Protein AF-Q67P74-F1 (afdb_monomer)

Foldseek 3Di:
DVVLVVLVVLLVVLVVVLVVLDDPDDDPVSVVVNVVSVVVSVVSVVVSVVVVVVVVVVVVVVVD

Mean predicted aligned error: 5.47 Å

Sequence (64 aa):
MDSERETRARIEELRQRLHRQVSGPLTPHQLQGLLPISQEIDRLAVDFIRRRWQQTAVKQAQRK

Structure (mmCIF, N/CA/C/O backbone):
data_AF-Q67P74-F1
#
_entry.id   AF-Q67P74-F1
#
loop_
_atom_site.group_PDB
_atom_site.id
_atom_site.type_symbol
_atom_site.label_atom_id
_atom_site.label_alt_id
_atom_site.label_comp_id
_atom_site.label_asym_id
_atom_site.label_entity_id
_atom_site.label_seq_id
_atom_site.pdbx_PDB_ins_code
_atom_site.Cartn_x
_atom_site.Cartn_y
_atom_site.Cartn_z
_atom_site.occupancy
_atom_site.B_iso_or_equiv
_atom_site.auth_seq_id
_atom_site.auth_comp_id
_atom_site.auth_asym_id
_atom_site.auth_atom_id
_atom_site.pdbx_PDB_model_num
ATOM 1 N N . MET A 1 1 ? 0.797 -5.758 -18.955 1.00 58.28 1 MET A N 1
ATOM 2 C CA . MET A 1 1 ? -0.212 -4.692 -18.765 1.00 58.28 1 MET A CA 1
ATOM 3 C C . MET A 1 1 ? -1.248 -5.106 -17.723 1.00 58.28 1 MET A C 1
ATOM 5 O O . MET A 1 1 ? -1.538 -4.300 -16.850 1.00 58.28 1 MET A O 1
ATOM 9 N N . ASP A 1 2 ? -1.749 -6.346 -17.740 1.00 68.75 2 ASP A N 1
ATOM 10 C CA . ASP A 1 2 ? -2.804 -6.770 -16.798 1.00 68.75 2 ASP A CA 1
ATOM 11 C C . ASP A 1 2 ? -2.323 -6.910 -15.346 1.00 68.75 2 ASP A C 1
ATOM 13 O O . ASP A 1 2 ? -2.947 -6.350 -14.452 1.00 68.75 2 ASP A O 1
ATOM 17 N N . SER A 1 3 ? -1.119 -7.446 -15.116 1.00 80.75 3 SER A N 1
ATOM 18 C CA . SER A 1 3 ? -0.536 -7.524 -13.761 1.00 80.75 3 SER A CA 1
ATOM 19 C C . SER A 1 3 ? -0.301 -6.153 -13.091 1.00 80.75 3 SER A C 1
ATOM 21 O O . SER A 1 3 ? -0.396 -6.025 -11.869 1.00 80.75 3 SER A O 1
ATOM 23 N N . GLU A 1 4 ? -0.026 -5.092 -13.865 1.00 86.19 4 GLU A N 1
ATOM 24 C CA . GLU A 1 4 ? 0.089 -3.730 -13.314 1.00 86.19 4 GLU A CA 1
ATOM 25 C C . GLU A 1 4 ? -1.278 -3.177 -12.894 1.00 86.19 4 GLU A C 1
ATOM 27 O O . GLU A 1 4 ? -1.384 -2.535 -11.847 1.00 86.19 4 GLU A O 1
ATOM 32 N N . ARG A 1 5 ? -2.322 -3.426 -13.698 1.00 88.75 5 ARG A N 1
ATOM 33 C CA . ARG A 1 5 ? -3.693 -3.012 -13.378 1.00 88.75 5 ARG A CA 1
ATOM 34 C C . ARG A 1 5 ? -4.216 -3.738 -12.144 1.00 88.75 5 ARG A C 1
ATOM 36 O O . ARG A 1 5 ? -4.743 -3.078 -11.255 1.00 88.75 5 ARG A O 1
ATOM 43 N N . GLU A 1 6 ? -3.989 -5.042 -12.045 1.00 92.62 6 GLU A N 1
ATOM 44 C CA . GLU A 1 6 ? -4.340 -5.847 -10.869 1.00 92.62 6 GLU A CA 1
ATOM 45 C C . GLU A 1 6 ? -3.611 -5.370 -9.611 1.00 92.62 6 GLU A C 1
ATOM 47 O O . GLU A 1 6 ? -4.238 -5.175 -8.572 1.00 92.62 6 GLU A O 1
ATOM 52 N N . THR A 1 7 ? -2.303 -5.095 -9.708 1.00 93.31 7 THR A N 1
ATOM 53 C CA . THR A 1 7 ? -1.524 -4.582 -8.568 1.00 93.31 7 THR A CA 1
ATOM 54 C C . THR A 1 7 ? -2.079 -3.237 -8.085 1.00 93.31 7 THR A C 1
ATOM 56 O O . THR A 1 7 ? -2.249 -3.033 -6.886 1.00 93.31 7 THR A O 1
ATOM 59 N N . ARG A 1 8 ? -2.419 -2.324 -9.006 1.00 93.88 8 ARG A N 1
ATOM 60 C CA . ARG A 1 8 ? -3.031 -1.028 -8.663 1.00 93.88 8 ARG A CA 1
ATOM 61 C C . ARG A 1 8 ? -4.415 -1.181 -8.040 1.00 93.88 8 ARG A C 1
ATOM 63 O O . ARG A 1 8 ? -4.692 -0.525 -7.042 1.00 93.88 8 ARG A O 1
ATOM 70 N N . ALA A 1 9 ? -5.258 -2.044 -8.605 1.00 95.81 9 ALA A N 1
ATOM 71 C CA . ALA A 1 9 ? -6.589 -2.318 -8.072 1.00 95.81 9 ALA A CA 1
ATOM 72 C C . ALA A 1 9 ? -6.504 -2.880 -6.646 1.00 95.81 9 ALA A C 1
ATOM 74 O O . ALA A 1 9 ? -7.226 -2.426 -5.762 1.00 95.81 9 ALA A O 1
ATOM 75 N N . ARG A 1 10 ? -5.559 -3.795 -6.400 1.00 96.12 10 ARG A N 1
ATOM 76 C CA . ARG A 1 10 ? -5.337 -4.370 -5.072 1.00 96.12 10 ARG A CA 1
ATOM 77 C C . ARG A 1 10 ? -4.849 -3.338 -4.057 1.00 96.12 10 ARG A C 1
ATOM 79 O O . ARG A 1 10 ? -5.341 -3.320 -2.933 1.00 96.12 10 ARG A O 1
ATOM 86 N N . ILE A 1 11 ? -3.911 -2.470 -4.442 1.00 96.19 11 ILE A N 1
ATOM 87 C CA . ILE A 1 11 ? -3.455 -1.362 -3.587 1.00 96.19 11 ILE A CA 1
ATOM 88 C C . ILE A 1 11 ? -4.635 -0.457 -3.215 1.00 96.19 11 ILE A C 1
ATOM 90 O O . ILE A 1 11 ? -4.795 -0.103 -2.049 1.00 96.19 11 ILE A O 1
ATOM 94 N N . GLU A 1 12 ? -5.476 -0.102 -4.186 1.00 96.62 12 GLU A N 1
ATOM 95 C CA . GLU A 1 12 ? -6.613 0.788 -3.950 1.00 96.62 12 GLU A CA 1
ATOM 96 C C . GLU A 1 12 ? -7.683 0.144 -3.056 1.00 96.62 12 GLU A C 1
ATOM 98 O O . GLU A 1 12 ? -8.176 0.782 -2.127 1.00 96.62 12 GLU A O 1
ATOM 103 N N . GLU A 1 13 ? -7.975 -1.143 -3.245 1.00 96.88 13 GLU A N 1
ATOM 104 C CA . GLU A 1 13 ? -8.864 -1.905 -2.362 1.00 96.88 13 GLU A CA 1
ATOM 105 C C . GLU A 1 13 ? -8.377 -1.874 -0.902 1.00 96.88 13 GLU A C 1
ATOM 107 O O . GLU A 1 13 ? -9.152 -1.603 0.023 1.00 96.88 13 GLU A O 1
ATOM 112 N N . LEU A 1 14 ? -7.079 -2.117 -0.684 1.00 95.81 14 LEU A N 1
ATOM 113 C CA . LEU A 1 14 ? -6.475 -2.099 0.648 1.00 95.81 14 LEU A CA 1
ATOM 114 C C . LEU A 1 14 ? -6.507 -0.693 1.262 1.00 95.81 14 LEU A C 1
ATOM 116 O O . LEU A 1 14 ? -6.849 -0.560 2.439 1.00 95.81 14 LEU A O 1
ATOM 120 N N . ARG A 1 15 ? -6.240 0.359 0.475 1.00 94.88 15 ARG A N 1
ATOM 121 C CA . ARG A 1 15 ? -6.364 1.757 0.927 1.00 94.88 15 ARG A CA 1
ATOM 122 C C . ARG A 1 15 ? -7.785 2.082 1.367 1.00 94.88 15 ARG A C 1
ATOM 124 O O . ARG A 1 15 ? -7.971 2.640 2.445 1.00 94.88 15 ARG A O 1
ATOM 131 N N . GLN A 1 16 ? -8.790 1.693 0.585 1.00 94.12 16 GLN A N 1
ATOM 132 C CA . GLN A 1 16 ? -10.196 1.909 0.940 1.00 94.12 16 GLN A CA 1
ATOM 133 C C . GLN A 1 16 ? -10.600 1.129 2.190 1.00 94.12 16 GLN A C 1
ATOM 135 O O . GLN A 1 16 ? -11.394 1.608 3.000 1.00 94.12 16 GLN A O 1
ATOM 140 N N . ARG A 1 17 ? -10.079 -0.087 2.370 1.00 92.19 17 ARG A N 1
ATOM 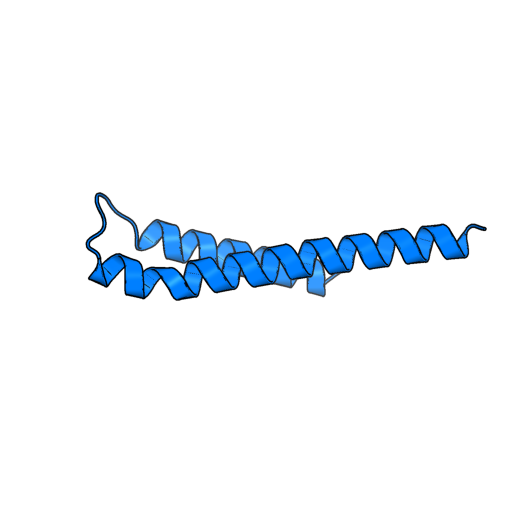141 C CA . ARG A 1 17 ? -10.307 -0.866 3.590 1.00 92.19 17 ARG A CA 1
ATOM 142 C C . ARG A 1 17 ? -9.689 -0.183 4.810 1.00 92.19 17 ARG A C 1
ATOM 144 O O . ARG A 1 17 ? -10.374 -0.060 5.820 1.00 92.19 17 ARG A O 1
ATOM 151 N N . LEU A 1 18 ? -8.453 0.300 4.699 1.00 91.62 18 LEU A N 1
ATOM 152 C 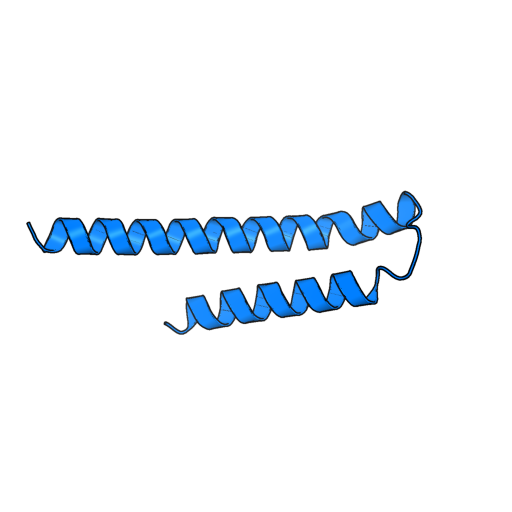CA . LEU A 1 18 ? -7.766 1.021 5.771 1.00 91.62 18 LEU A CA 1
ATOM 153 C C . LEU A 1 18 ? -8.515 2.315 6.120 1.00 91.62 18 LEU A C 1
ATOM 155 O O . LEU A 1 18 ? -8.854 2.531 7.277 1.00 91.62 18 LEU A O 1
ATOM 159 N N . HIS A 1 19 ? -8.895 3.110 5.116 1.00 89.56 19 HIS A N 1
ATOM 160 C CA . HIS A 1 19 ? -9.663 4.341 5.311 1.00 89.56 19 HIS A CA 1
ATOM 161 C C . HIS A 1 19 ? -11.020 4.096 5.989 1.00 89.56 19 HIS A C 1
ATOM 163 O O . HIS A 1 19 ? -11.439 4.879 6.832 1.00 89.56 19 HIS A O 1
ATOM 169 N N . ARG A 1 20 ? -11.718 3.000 5.661 1.00 88.44 20 ARG A N 1
ATOM 170 C CA . ARG A 1 20 ? -12.988 2.642 6.322 1.00 88.44 20 ARG A CA 1
ATOM 171 C C . ARG A 1 20 ? -12.815 2.255 7.789 1.00 88.44 20 ARG A C 1
ATOM 173 O O . ARG A 1 20 ? -13.730 2.461 8.576 1.00 88.44 20 ARG A O 1
ATOM 180 N N . GLN A 1 21 ? -11.678 1.667 8.149 1.00 87.25 21 GLN A N 1
ATOM 181 C CA . GLN A 1 21 ? -11.408 1.214 9.515 1.00 87.25 21 GLN A CA 1
ATOM 182 C C . GLN A 1 21 ? -10.829 2.318 10.408 1.00 87.25 21 GLN A C 1
ATOM 184 O O . GLN A 1 21 ? -10.881 2.206 11.631 1.00 87.25 21 GLN A O 1
ATOM 189 N N . VAL A 1 22 ? -10.310 3.392 9.812 1.00 87.50 22 VAL A N 1
ATOM 190 C CA . VAL A 1 22 ? -9.803 4.560 10.530 1.00 87.50 22 VAL A CA 1
ATOM 191 C C . VAL A 1 22 ? -10.885 5.636 10.552 1.00 87.50 22 VAL A C 1
ATOM 193 O O . VAL A 1 22 ? -11.056 6.388 9.600 1.00 87.50 22 VAL A O 1
ATOM 196 N N . SER A 1 23 ? -11.638 5.710 11.648 1.00 79.31 23 SER A N 1
ATOM 197 C CA . SER A 1 23 ? -12.562 6.816 11.927 1.00 79.31 23 SER A CA 1
ATOM 198 C C . SER A 1 23 ? -12.208 7.427 13.280 1.00 79.31 23 SER A C 1
ATOM 200 O O . SER A 1 23 ? -12.529 6.862 14.321 1.00 79.31 23 SER A O 1
ATOM 202 N N . GLY A 1 24 ? -11.522 8.572 13.259 1.00 79.31 24 GLY A N 1
ATOM 203 C CA . GLY A 1 24 ? -11.074 9.270 14.467 1.00 79.31 24 GLY A CA 1
ATOM 204 C C . GLY A 1 24 ? -9.767 8.724 15.070 1.00 79.31 24 GLY A C 1
ATOM 205 O O . GLY A 1 24 ? -9.028 8.001 14.398 1.00 79.31 24 GLY A O 1
ATOM 206 N N . PRO A 1 25 ? -9.440 9.113 16.319 1.00 84.44 25 PRO A N 1
ATOM 207 C CA . PRO A 1 25 ? -8.216 8.691 16.993 1.00 84.44 25 PRO A CA 1
ATOM 208 C C . PRO A 1 25 ? -8.144 7.169 17.143 1.00 84.44 25 PRO A C 1
ATOM 210 O O . PRO A 1 25 ? -9.102 6.533 17.580 1.00 84.44 25 PRO A O 1
ATOM 213 N N . LEU A 1 26 ? -6.992 6.590 16.808 1.00 87.06 26 LEU A N 1
ATOM 214 C CA . LEU A 1 26 ? -6.764 5.149 16.884 1.00 87.06 26 LEU A CA 1
ATOM 215 C C . LEU A 1 26 ? -6.180 4.757 18.239 1.00 87.06 26 LEU A C 1
ATOM 217 O O . LEU A 1 26 ? -5.207 5.346 18.708 1.00 87.06 26 LEU A O 1
ATOM 221 N N . THR A 1 27 ? -6.729 3.705 18.837 1.00 90.12 27 THR A N 1
ATOM 222 C CA . THR A 1 27 ? -6.097 3.034 19.979 1.00 90.12 27 THR A CA 1
ATOM 223 C C . THR A 1 27 ? -4.925 2.158 19.512 1.00 90.12 27 THR A C 1
ATOM 225 O O . THR A 1 27 ? -4.931 1.683 18.371 1.00 90.12 27 THR A O 1
ATOM 228 N N . PRO A 1 28 ? -3.935 1.858 20.376 1.00 88.62 28 PRO A N 1
ATOM 229 C CA . PRO A 1 28 ? -2.815 0.984 20.015 1.00 88.62 28 PRO A CA 1
ATOM 230 C C . PRO A 1 28 ? -3.243 -0.394 19.486 1.00 88.62 28 PRO A C 1
ATOM 232 O O . PRO A 1 28 ? -2.623 -0.926 18.570 1.00 88.62 28 PRO A O 1
ATOM 235 N N . HIS A 1 29 ? -4.332 -0.959 20.015 1.00 87.62 29 HIS A N 1
ATOM 236 C CA . HIS A 1 29 ? -4.849 -2.252 19.566 1.00 87.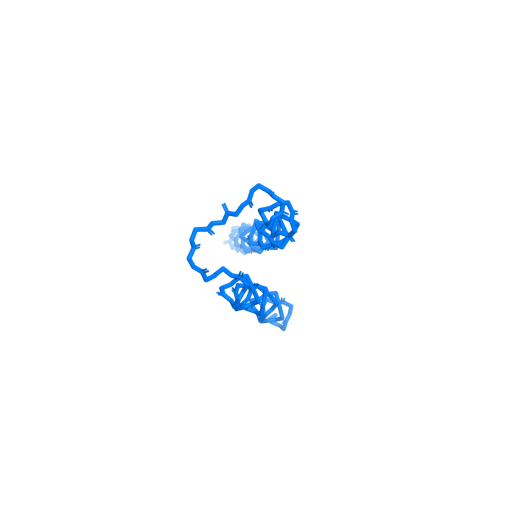62 29 HIS A CA 1
ATOM 237 C C . HIS A 1 29 ? -5.478 -2.178 18.165 1.00 87.62 29 HIS A C 1
ATOM 239 O O . HIS A 1 29 ? -5.240 -3.044 17.326 1.00 87.62 29 HIS A O 1
ATOM 245 N N . GLN A 1 30 ? -6.216 -1.103 17.864 1.00 88.19 30 GLN A N 1
ATOM 246 C CA . GLN A 1 30 ? -6.721 -0.851 16.509 1.00 88.19 30 GLN A CA 1
ATOM 247 C C . GLN A 1 30 ? -5.568 -0.629 15.525 1.00 88.19 30 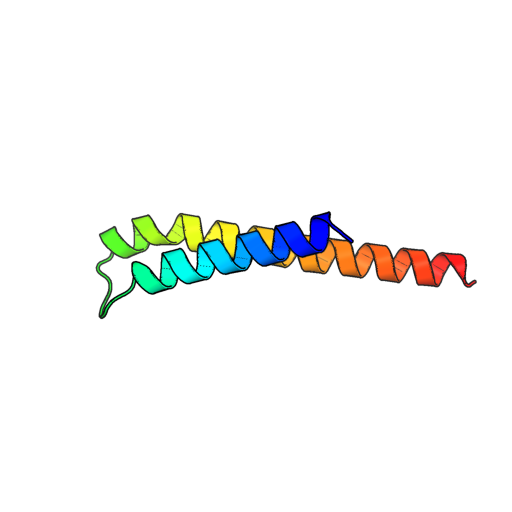GLN A C 1
ATOM 249 O O . GLN A 1 30 ? -5.602 -1.150 14.414 1.00 88.19 30 GLN A O 1
ATOM 254 N N . LEU A 1 31 ? -4.516 0.078 15.950 1.00 88.69 31 LEU A N 1
ATOM 255 C CA . LEU A 1 31 ? -3.314 0.283 15.145 1.00 88.69 31 LEU A CA 1
ATOM 256 C C . LEU A 1 31 ? -2.638 -1.051 14.784 1.00 88.69 31 LEU A C 1
ATOM 258 O O . LEU A 1 31 ? -2.273 -1.253 13.628 1.00 88.69 31 LEU A O 1
ATOM 262 N N . GLN A 1 32 ? -2.526 -1.985 15.736 1.00 90.56 32 GLN A N 1
ATOM 263 C CA . GLN A 1 32 ? -1.988 -3.329 15.481 1.00 90.56 32 GLN A CA 1
ATOM 264 C C . GLN A 1 32 ? -2.810 -4.100 14.441 1.00 90.56 32 GLN A C 1
ATOM 266 O O . GLN A 1 32 ? -2.232 -4.803 13.618 1.00 90.56 32 GLN A O 1
ATOM 271 N N . GLY A 1 33 ? -4.136 -3.940 14.431 1.00 89.44 33 GLY A N 1
ATOM 272 C CA . GLY A 1 33 ? -5.001 -4.545 13.413 1.00 89.44 33 GLY A CA 1
ATOM 273 C C . GLY A 1 33 ? -4.846 -3.930 12.015 1.00 89.44 33 GLY A C 1
ATOM 274 O O . GLY A 1 33 ? -5.074 -4.607 11.013 1.00 89.44 33 GLY A O 1
ATOM 275 N N . LEU A 1 34 ? -4.430 -2.663 11.935 1.00 92.06 34 LEU A N 1
ATOM 276 C CA . LEU A 1 34 ? -4.254 -1.915 10.683 1.00 92.06 34 LEU A CA 1
ATOM 277 C C . LEU A 1 34 ? -2.848 -2.050 10.094 1.00 92.06 34 LEU A C 1
ATOM 279 O O . LEU A 1 34 ? -2.675 -1.947 8.877 1.00 92.06 34 LEU A O 1
ATOM 283 N N . LEU A 1 35 ? -1.849 -2.297 10.943 1.00 92.75 35 LEU A N 1
ATOM 284 C CA . LEU A 1 35 ? -0.446 -2.375 10.552 1.00 92.75 35 LEU A CA 1
ATOM 285 C C . LEU A 1 35 ? -0.187 -3.398 9.426 1.00 92.75 35 LEU A C 1
ATOM 287 O O . LEU A 1 35 ? 0.477 -3.020 8.459 1.00 92.75 35 LEU A O 1
ATOM 291 N N . PRO A 1 36 ? -0.751 -4.624 9.447 1.00 95.31 36 PRO A N 1
ATOM 292 C CA . PRO A 1 36 ? -0.562 -5.576 8.353 1.00 95.31 36 PRO A CA 1
ATOM 293 C C . PRO A 1 36 ? -1.106 -5.068 7.011 1.00 95.31 36 PRO A C 1
ATOM 295 O O . PRO A 1 36 ? -0.512 -5.320 5.966 1.00 95.31 36 PRO A O 1
ATOM 298 N N . ILE A 1 37 ? -2.219 -4.323 7.026 1.00 93.81 37 ILE A N 1
ATOM 299 C CA . ILE A 1 37 ? -2.807 -3.742 5.809 1.00 93.81 37 ILE A CA 1
ATOM 300 C C . ILE A 1 37 ? -1.869 -2.672 5.240 1.00 93.81 37 ILE A C 1
ATOM 302 O O . ILE A 1 37 ? -1.620 -2.661 4.036 1.00 93.81 37 ILE A O 1
ATOM 306 N N . SER A 1 38 ? -1.315 -1.809 6.099 1.00 93.56 38 SER A N 1
ATOM 307 C CA . SER A 1 38 ? -0.331 -0.798 5.691 1.00 93.56 38 SER A CA 1
ATOM 308 C C . SER A 1 38 ? 0.923 -1.436 5.091 1.00 93.56 38 SER A C 1
ATOM 310 O O . SER A 1 38 ? 1.358 -1.044 4.013 1.00 93.56 38 SER A O 1
ATOM 312 N N . GLN A 1 39 ? 1.469 -2.459 5.750 1.00 96.50 39 GLN A N 1
ATOM 313 C CA . GLN A 1 39 ? 2.670 -3.159 5.289 1.00 96.50 39 GLN A CA 1
ATOM 314 C C . GLN A 1 39 ? 2.462 -3.833 3.929 1.00 96.50 39 GLN A C 1
ATOM 316 O O . GLN A 1 39 ? 3.356 -3.812 3.084 1.00 96.50 39 GLN A O 1
ATOM 321 N N . GLU A 1 40 ? 1.281 -4.405 3.690 1.00 96.69 40 GLU A N 1
ATOM 322 C CA . GLU A 1 40 ? 0.969 -5.019 2.400 1.00 96.69 40 GLU A CA 1
ATOM 323 C C . GLU A 1 40 ? 0.838 -3.971 1.285 1.00 96.69 40 GLU A C 1
ATOM 325 O O . GLU A 1 40 ? 1.312 -4.201 0.171 1.00 96.69 40 GLU A O 1
ATOM 330 N N . ILE A 1 41 ? 0.259 -2.799 1.576 1.00 96.00 41 ILE A N 1
ATOM 331 C CA . ILE A 1 41 ? 0.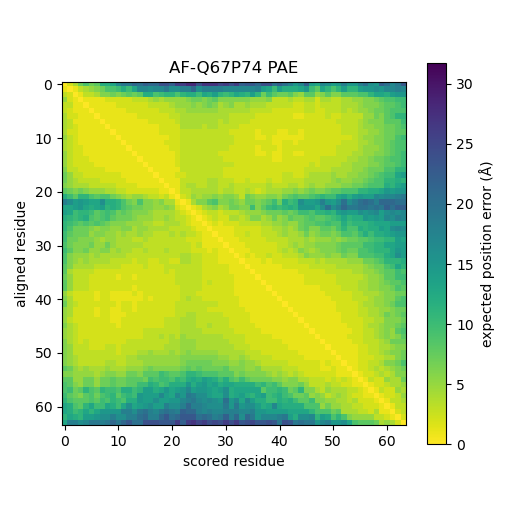232 -1.674 0.628 1.00 96.00 41 ILE A CA 1
ATOM 332 C C . ILE A 1 41 ? 1.661 -1.263 0.255 1.00 96.00 41 ILE A C 1
ATOM 334 O O . ILE A 1 41 ? 1.967 -1.147 -0.935 1.00 96.00 41 ILE A O 1
ATOM 338 N N . ASP A 1 42 ? 2.538 -1.095 1.247 1.00 96.94 42 ASP A N 1
ATOM 339 C CA . ASP A 1 42 ? 3.929 -0.691 1.029 1.00 96.94 42 ASP A CA 1
ATOM 340 C C . ASP A 1 42 ? 4.692 -1.726 0.198 1.00 96.94 42 ASP A C 1
ATOM 342 O O . ASP A 1 42 ? 5.360 -1.375 -0.780 1.00 96.94 42 ASP A O 1
ATOM 346 N N . ARG A 1 43 ? 4.539 -3.016 0.522 1.00 97.56 43 ARG A N 1
ATOM 347 C CA . ARG A 1 43 ? 5.148 -4.119 -0.232 1.00 97.56 43 ARG A CA 1
ATOM 348 C C . ARG A 1 43 ? 4.732 -4.082 -1.700 1.00 97.56 43 ARG A C 1
ATOM 350 O O . ARG A 1 43 ? 5.587 -4.087 -2.587 1.00 97.56 43 ARG A O 1
ATOM 357 N N . LEU A 1 44 ? 3.427 -3.994 -1.9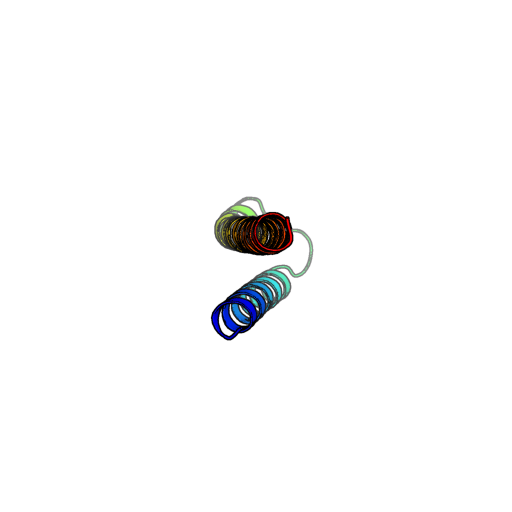64 1.00 96.50 44 LEU A N 1
ATOM 358 C CA . LEU A 1 44 ? 2.889 -3.961 -3.324 1.00 96.50 44 LEU A CA 1
ATOM 359 C C . LEU A 1 44 ? 3.348 -2.716 -4.095 1.00 96.50 44 LEU A C 1
ATOM 361 O O . LEU A 1 44 ? 3.668 -2.821 -5.281 1.00 96.50 44 LEU A O 1
ATOM 365 N N . ALA A 1 45 ? 3.416 -1.555 -3.440 1.00 95.69 45 ALA A N 1
ATOM 366 C CA . ALA A 1 45 ? 3.874 -0.311 -4.052 1.00 95.69 45 ALA A CA 1
ATOM 367 C C . ALA A 1 45 ? 5.364 -0.369 -4.427 1.00 95.69 45 ALA A C 1
ATOM 369 O O . ALA A 1 45 ? 5.733 -0.019 -5.553 1.00 95.69 45 ALA A O 1
ATOM 370 N N . VAL A 1 46 ? 6.218 -0.864 -3.526 1.00 96.50 46 VAL A N 1
ATOM 371 C CA . VAL A 1 46 ? 7.655 -1.040 -3.787 1.00 96.50 46 VAL A CA 1
ATOM 372 C C . VAL A 1 46 ? 7.880 -2.036 -4.923 1.00 96.50 46 VAL A C 1
ATOM 374 O O . VAL A 1 46 ? 8.624 -1.740 -5.862 1.00 96.50 46 VAL A O 1
ATOM 377 N N . ASP A 1 47 ? 7.199 -3.182 -4.893 1.00 94.94 47 ASP A N 1
ATOM 378 C CA . ASP A 1 47 ? 7.302 -4.192 -5.948 1.00 94.94 47 ASP A CA 1
ATOM 379 C C . ASP A 1 47 ? 6.807 -3.662 -7.299 1.00 94.94 47 ASP A C 1
ATOM 381 O O . ASP A 1 47 ? 7.354 -4.013 -8.350 1.00 94.94 47 ASP A O 1
ATOM 385 N N . PHE A 1 48 ? 5.782 -2.808 -7.300 1.00 93.38 48 PHE A N 1
ATOM 386 C CA . PHE A 1 48 ? 5.282 -2.147 -8.503 1.00 93.38 48 PHE A CA 1
ATOM 387 C C . PHE A 1 48 ? 6.332 -1.203 -9.107 1.00 93.38 48 PHE A C 1
ATOM 389 O O . PHE A 1 48 ? 6.662 -1.315 -10.292 1.00 93.38 48 PHE A O 1
ATOM 396 N N . ILE A 1 49 ? 6.905 -0.310 -8.294 1.00 92.56 49 ILE A N 1
ATOM 397 C CA . ILE A 1 49 ? 7.938 0.643 -8.731 1.00 92.56 49 ILE A CA 1
ATOM 398 C C . ILE A 1 49 ? 9.172 -0.105 -9.243 1.00 92.56 49 ILE A C 1
ATOM 400 O O . ILE A 1 49 ? 9.679 0.199 -10.326 1.00 92.56 49 ILE A O 1
ATOM 404 N N . ARG A 1 50 ? 9.618 -1.133 -8.512 1.00 93.69 50 ARG A N 1
ATOM 405 C CA . ARG A 1 50 ? 10.776 -1.954 -8.881 1.00 93.69 50 ARG A CA 1
ATOM 406 C C . ARG A 1 50 ? 10.585 -2.624 -10.240 1.00 93.69 50 ARG A C 1
ATOM 408 O O . ARG A 1 50 ? 11.465 -2.517 -11.095 1.00 93.69 50 ARG A O 1
ATOM 415 N N . ARG A 1 51 ? 9.431 -3.262 -10.472 1.00 90.94 51 ARG A N 1
ATOM 416 C CA . ARG A 1 51 ? 9.106 -3.897 -11.762 1.00 90.94 51 ARG A CA 1
ATOM 417 C C . ARG A 1 51 ? 9.112 -2.88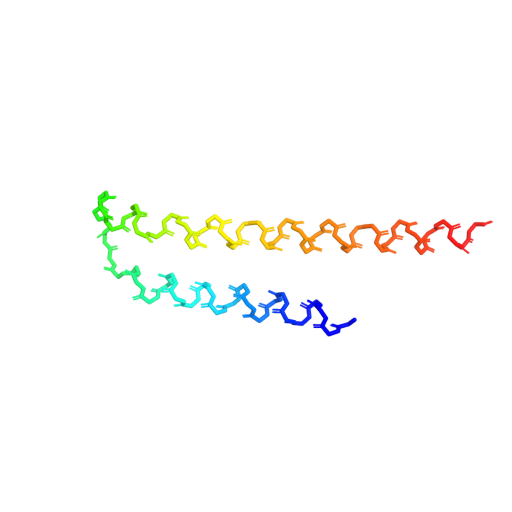2 -12.907 1.00 90.94 51 ARG A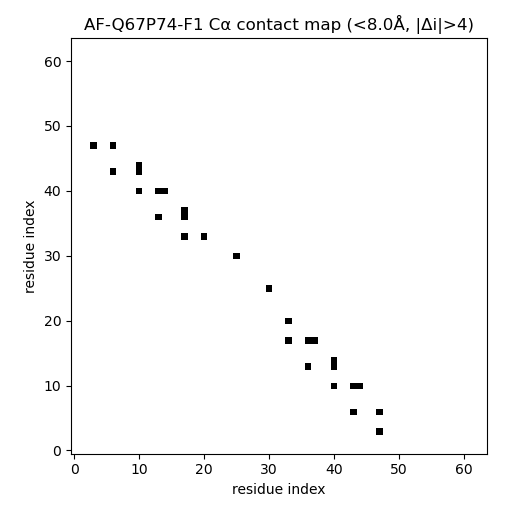 C 1
ATOM 419 O O . ARG A 1 51 ? 9.669 -3.153 -13.971 1.00 90.94 51 ARG A O 1
ATOM 426 N N . ARG A 1 52 ? 8.559 -1.688 -12.683 1.00 89.06 52 ARG A N 1
ATOM 427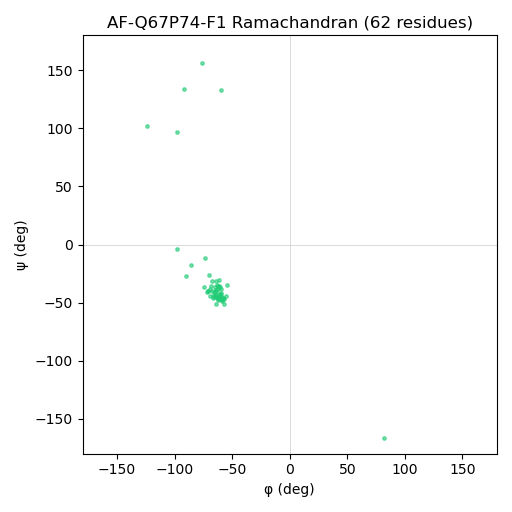 C CA . ARG A 1 52 ? 8.532 -0.610 -13.683 1.00 89.06 52 ARG A CA 1
ATOM 428 C C . ARG A 1 52 ? 9.932 -0.093 -14.027 1.00 89.06 52 ARG A C 1
ATOM 430 O O . ARG A 1 52 ? 10.234 0.131 -15.203 1.00 89.06 52 ARG A O 1
ATOM 437 N N . TRP A 1 53 ? 10.805 0.067 -13.032 1.00 91.25 53 TRP A N 1
ATOM 438 C CA . TRP A 1 53 ? 12.205 0.431 -13.268 1.00 91.25 53 TRP A CA 1
ATOM 439 C C . TRP A 1 53 ? 12.961 -0.643 -14.046 1.00 91.25 53 TRP A C 1
ATOM 441 O O . TRP A 1 53 ? 13.615 -0.310 -15.033 1.00 91.25 53 TRP A O 1
ATOM 451 N N . GLN A 1 54 ? 12.812 -1.919 -13.685 1.00 90.25 54 GLN A N 1
ATOM 452 C CA . GLN A 1 54 ? 13.439 -3.028 -14.413 1.00 90.25 54 GLN A CA 1
ATOM 453 C C . GLN A 1 54 ? 13.015 -3.054 -15.887 1.00 90.25 54 GLN A C 1
ATOM 455 O O . GLN A 1 54 ? 13.862 -3.127 -16.772 1.00 90.25 54 GLN A O 1
ATOM 460 N N . GLN A 1 55 ? 11.719 -2.905 -16.175 1.00 86.31 55 GLN A N 1
ATOM 461 C CA . GLN A 1 55 ? 11.227 -2.842 -17.556 1.00 86.31 55 GLN A CA 1
ATOM 462 C C . GLN A 1 55 ? 11.788 -1.643 -18.331 1.00 86.31 55 GLN A C 1
ATOM 464 O O . GLN A 1 55 ? 12.050 -1.746 -19.530 1.00 86.31 55 GLN A O 1
ATOM 469 N N . THR A 1 56 ? 11.977 -0.504 -17.663 1.00 87.00 56 THR A N 1
ATOM 470 C CA . THR A 1 56 ? 12.557 0.695 -18.282 1.00 87.00 56 THR A CA 1
ATOM 471 C C . THR A 1 56 ? 14.037 0.484 -18.604 1.00 87.00 56 THR A C 1
ATOM 473 O O . THR A 1 56 ? 14.458 0.783 -19.719 1.00 87.00 56 THR A O 1
ATOM 476 N N . ALA A 1 57 ? 14.807 -0.095 -17.678 1.00 82.94 57 ALA A N 1
ATOM 477 C CA . ALA A 1 57 ? 16.219 -0.413 -17.884 1.00 82.94 57 ALA A CA 1
ATOM 478 C C . ALA A 1 57 ? 16.424 -1.424 -19.027 1.00 82.94 57 ALA A C 1
ATOM 480 O O . ALA A 1 57 ? 17.273 -1.214 -19.890 1.00 82.94 57 ALA A O 1
ATOM 481 N N . VAL A 1 58 ? 15.589 -2.469 -19.099 1.00 82.81 58 VAL A N 1
ATOM 482 C CA . VAL A 1 58 ? 15.621 -3.458 -20.193 1.00 82.81 58 VAL A CA 1
ATOM 483 C C . VAL A 1 58 ? 15.344 -2.797 -21.547 1.00 82.81 58 VAL A C 1
ATOM 485 O O . VAL A 1 58 ? 16.080 -3.022 -22.505 1.00 82.81 58 VAL A O 1
ATOM 488 N N . LYS A 1 59 ? 14.334 -1.921 -21.629 1.00 77.75 59 LYS A N 1
ATOM 489 C CA . LYS A 1 59 ? 14.023 -1.179 -22.864 1.00 77.75 59 LYS A CA 1
ATOM 490 C C . LYS A 1 59 ? 15.142 -0.228 -23.295 1.00 77.75 59 LYS A C 1
ATOM 492 O O . LYS A 1 59 ? 15.300 0.012 -24.488 1.00 77.75 59 LYS A O 1
ATOM 497 N N . GLN A 1 60 ? 15.895 0.337 -22.352 1.00 73.38 60 GLN A N 1
ATOM 498 C CA . GLN A 1 60 ? 17.050 1.185 -22.658 1.00 73.38 60 GLN A CA 1
ATOM 499 C C . GLN A 1 60 ? 18.255 0.369 -23.138 1.00 73.38 60 GLN A C 1
ATOM 501 O O . GLN A 1 60 ? 18.957 0.818 -24.038 1.00 73.38 60 GLN A O 1
ATOM 506 N N . ALA A 1 61 ? 18.468 -0.829 -22.588 1.00 71.12 61 ALA A N 1
ATOM 507 C CA . ALA A 1 61 ? 19.531 -1.735 -23.020 1.00 71.12 61 ALA A CA 1
ATOM 508 C C . ALA A 1 61 ? 19.294 -2.298 -24.432 1.00 71.12 61 ALA A C 1
ATOM 510 O O . ALA A 1 61 ? 20.240 -2.427 -25.189 1.00 71.12 61 ALA A O 1
ATOM 511 N N . GLN A 1 62 ? 18.041 -2.567 -24.811 1.00 70.62 62 GLN A N 1
ATOM 512 C CA . GLN A 1 62 ? 17.675 -3.060 -26.152 1.00 70.62 62 GLN A CA 1
ATOM 513 C C . GLN A 1 62 ? 17.753 -2.000 -27.267 1.00 70.62 62 GLN A C 1
ATOM 515 O O . GLN A 1 62 ? 17.599 -2.332 -28.438 1.00 70.62 62 GLN A O 1
ATOM 520 N N . ARG A 1 63 ? 17.908 -0.718 -26.913 1.00 66.44 63 ARG A N 1
ATOM 521 C CA . ARG A 1 63 ? 18.013 0.406 -27.862 1.00 66.44 63 ARG A CA 1
ATOM 522 C C . ARG A 1 63 ? 19.458 0.843 -28.131 1.00 66.44 63 ARG A C 1
ATOM 524 O O . ARG A 1 63 ? 19.649 1.761 -28.925 1.00 66.44 63 ARG A O 1
ATOM 531 N N . LYS A 1 64 ? 20.431 0.247 -27.441 1.00 54.97 64 LYS A N 1
ATOM 532 C CA . LYS A 1 64 ? 21.868 0.406 -27.685 1.00 54.97 64 LYS A CA 1
ATOM 533 C C . LYS A 1 64 ? 22.380 -0.800 -28.456 1.00 54.97 64 LYS A C 1
ATOM 535 O O . LYS A 1 64 ? 23.330 -0.594 -29.234 1.00 54.97 64 LYS A O 1
#

Organism: Symbiobacterium thermophilum (strain DSM 24528 / JCM 14929 / IAM 14863 / T) (NCBI:txid292459)

Secondary structure (DSSP, 8-state):
-HHHHHHHHHHHHHHHHHHHH--SSPPHHHHHHHHHHHHHHHHHHHHHHHHHHHHHHHHHHTT-

Radius of gyration: 16.31 Å; Cα contacts (8 Å, |Δi|>4): 14; chains: 1; bounding box: 35×17×48 Å

pLDDT: mean 88.25, std 9.28, range [54.97, 97.56]

Solvent-accessible surface area (backbone atoms only — not comparable to full-atom values): 3748 Å² total; per-residue (Å²): 115,66,71,60,53,52,52,52,52,51,42,50,53,50,49,54,52,50,55,70,72,56,74,76,88,76,52,75,71,57,45,63,71,44,45,64,58,54,52,51,43,52,52,54,49,51,54,49,54,51,52,54,50,52,55,51,52,51,58,54,61,76,74,109